Protein AF-A0A7S0ZJZ7-F1 (afdb_monomer_lite)

Foldseek 3Di:
DPPQDADPVRFGPVLVVVLCVVPPCLVVVLVVLVVQLVVLVVLLVVLVVVVVCCVPVVDPPDDDPVVSVVSNVVSVVSNVVSVVVNVVSVVVSVVSSVVSVVVVVQQQDWAAELVRDTDGNVVCVPPAAEDEDEEAPVRLVVVVVVVVVCVVVRVVRRYWYWYDHPPDPDGTYGD

Secondary structure (DSSP, 8-state):
-----B-TTS-BHHHHHHHHHHSTTHHHHHHHHHHHHHHHHHHHHHHHHHHHHHHHS---SSS-HHHHHHHHHHHHHHHHHHHHHHHHHHHHHHHHHHHHHHHHHHHH-EEE-TTS-EEEGGGTTTT-EEEEEEE-HHHHHHHHHHHHHTHHHHHHTTEEEEEEETT-----B--

InterPro domains:
  IPR021883 Protein LOW PSII ACCUMULATION 1-like [PF11998] (13-90)

Organism: NCBI:txid708627

Radius of gyration: 28.91 Å; chains: 1; bounding box: 66×30×78 Å

Structure (mmCIF, N/CA/C/O backbone):
data_AF-A0A7S0ZJZ7-F1
#
_entry.id   AF-A0A7S0ZJZ7-F1
#
loop_
_atom_site.group_PDB
_atom_site.id
_atom_site.type_symbol
_atom_site.label_atom_id
_atom_site.label_alt_id
_atom_site.label_comp_id
_atom_site.label_asym_id
_atom_site.label_entity_id
_atom_site.label_seq_id
_atom_site.pdbx_PDB_ins_code
_atom_site.Cartn_x
_atom_site.Cartn_y
_atom_site.Cartn_z
_atom_site.occupancy
_atom_site.B_iso_or_equiv
_atom_site.auth_seq_id
_atom_site.auth_comp_id
_atom_site.auth_asym_id
_atom_site.auth_atom_id
_atom_site.pdbx_PDB_model_num
ATOM 1 N N . SER A 1 1 ? -0.225 13.129 25.704 1.00 45.00 1 SER A N 1
ATOM 2 C CA . SER A 1 1 ? -0.514 12.599 24.357 1.00 45.00 1 SER A CA 1
ATOM 3 C C . SER A 1 1 ? 0.558 13.123 23.415 1.00 45.00 1 SER A C 1
ATOM 5 O O . SER A 1 1 ? 0.447 14.258 22.976 1.00 45.00 1 SER A O 1
ATOM 7 N N . LYS A 1 2 ? 1.667 12.391 23.212 1.00 39.50 2 LYS A N 1
ATOM 8 C CA . LYS A 1 2 ? 2.677 12.791 22.215 1.00 39.50 2 LYS A CA 1
ATOM 9 C C . LYS A 1 2 ? 1.983 12.752 20.859 1.00 39.50 2 LYS A C 1
ATOM 11 O O . LYS A 1 2 ? 1.432 11.709 20.514 1.00 39.50 2 LYS A O 1
ATOM 16 N N . LEU A 1 3 ? 1.949 13.890 20.175 1.00 48.94 3 LEU A N 1
ATOM 17 C CA . LEU A 1 3 ? 1.453 14.016 18.810 1.00 48.94 3 LEU A CA 1
ATOM 18 C C . LEU A 1 3 ? 2.068 12.869 18.002 1.00 48.94 3 LEU A C 1
ATOM 20 O O . LEU A 1 3 ? 3.290 12.750 17.937 1.00 48.94 3 LEU A O 1
ATOM 24 N N . GLU A 1 4 ? 1.231 11.955 17.511 1.00 64.12 4 GLU A N 1
ATOM 25 C CA . GLU A 1 4 ? 1.689 10.923 16.587 1.00 64.12 4 GLU A CA 1
ATOM 26 C C . GLU A 1 4 ? 2.180 11.674 15.356 1.00 64.12 4 GLU A C 1
ATOM 28 O O . GLU A 1 4 ? 1.374 12.231 14.613 1.00 64.12 4 GLU A O 1
ATOM 33 N N . GLU A 1 5 ? 3.500 11.767 15.208 1.00 76.88 5 GLU A N 1
ATOM 34 C CA . GLU A 1 5 ? 4.134 12.387 14.056 1.00 76.88 5 GLU A CA 1
ATOM 35 C C . GLU A 1 5 ? 3.615 11.678 12.803 1.00 76.88 5 GLU A C 1
ATOM 37 O O . GLU A 1 5 ? 3.773 10.461 12.627 1.00 76.88 5 GLU A O 1
ATOM 42 N N . LYS A 1 6 ? 2.878 12.443 11.999 1.00 78.69 6 LYS A N 1
ATOM 43 C CA . LYS A 1 6 ? 2.331 12.000 10.726 1.00 78.69 6 LYS A CA 1
ATOM 44 C C . LYS A 1 6 ? 3.297 12.416 9.634 1.00 78.69 6 LYS A C 1
ATOM 46 O O . LYS A 1 6 ? 3.851 13.510 9.672 1.00 78.69 6 LYS A O 1
ATOM 51 N N . ASP A 1 7 ? 3.485 11.532 8.671 1.00 81.00 7 ASP A N 1
ATOM 52 C CA . ASP A 1 7 ? 4.290 11.823 7.495 1.00 81.00 7 ASP A CA 1
ATOM 53 C C . ASP A 1 7 ? 3.596 12.832 6.554 1.00 81.00 7 ASP A C 1
ATOM 55 O O . ASP A 1 7 ? 2.453 13.247 6.765 1.00 81.00 7 ASP A O 1
ATOM 59 N N . SER A 1 8 ? 4.271 13.182 5.456 1.00 77.00 8 SER A N 1
ATOM 60 C CA . SER A 1 8 ? 3.735 14.049 4.396 1.00 77.00 8 SER A CA 1
ATOM 61 C C . SER A 1 8 ? 2.484 13.503 3.695 1.00 77.00 8 SER A C 1
ATOM 63 O O . SER A 1 8 ? 1.818 14.236 2.970 1.00 77.00 8 SER A O 1
ATOM 65 N N . GLN A 1 9 ? 2.153 12.226 3.898 1.00 78.19 9 GLN A N 1
ATOM 66 C CA . GLN A 1 9 ? 0.968 11.562 3.359 1.00 78.19 9 GLN A CA 1
ATOM 67 C C . GLN A 1 9 ? -0.131 11.369 4.424 1.00 78.19 9 GLN A C 1
ATOM 69 O O . GLN A 1 9 ? -1.171 10.783 4.133 1.00 78.19 9 GLN A O 1
ATOM 74 N N . GLY A 1 10 ? 0.063 11.878 5.647 1.00 82.00 10 GLY A N 1
ATOM 75 C CA . GLY A 1 10 ? -0.895 11.805 6.748 1.00 82.00 10 GLY A CA 1
ATOM 76 C C . GLY A 1 10 ? -0.924 10.476 7.516 1.00 82.00 10 GLY A C 1
ATOM 77 O O . GLY A 1 10 ? -1.783 10.311 8.390 1.00 82.00 10 GLY A O 1
ATOM 78 N N . TYR A 1 11 ? -0.014 9.536 7.244 1.00 85.12 11 TYR A N 1
ATOM 79 C CA . TYR A 1 11 ? 0.068 8.251 7.944 1.00 85.12 11 TYR A CA 1
ATOM 80 C C . TYR A 1 11 ? 1.003 8.328 9.157 1.00 85.12 11 TYR A C 1
ATOM 82 O O . TYR A 1 11 ? 2.026 9.010 9.140 1.00 85.12 11 TYR A O 1
ATOM 90 N N . SER A 1 12 ? 0.666 7.601 10.228 1.00 85.69 12 SER A N 1
ATOM 91 C CA . SER A 1 12 ? 1.520 7.527 11.417 1.00 85.69 12 SER A CA 1
ATOM 92 C C . SER A 1 12 ? 2.705 6.581 11.206 1.00 85.69 12 SER A C 1
ATOM 94 O O . SER A 1 12 ? 2.607 5.583 10.483 1.00 85.69 12 SER A O 1
ATOM 96 N N . LEU A 1 13 ? 3.813 6.832 11.910 1.00 86.19 13 LEU A N 1
ATOM 97 C CA . LEU A 1 13 ? 5.000 5.966 11.867 1.00 86.19 13 LEU A CA 1
ATOM 98 C C . LEU A 1 13 ? 4.667 4.495 12.177 1.00 86.19 13 LEU A C 1
ATOM 100 O O . LEU A 1 13 ? 5.160 3.581 11.518 1.00 86.19 13 LEU A O 1
ATOM 104 N N . ARG A 1 14 ? 3.767 4.250 13.137 1.00 85.00 14 ARG A N 1
ATOM 105 C CA . ARG A 1 14 ? 3.304 2.895 13.478 1.00 85.00 14 ARG A CA 1
ATOM 106 C C . ARG A 1 14 ? 2.583 2.203 12.324 1.00 85.00 14 ARG A C 1
ATOM 108 O O . ARG A 1 14 ? 2.719 0.990 12.176 1.00 85.00 14 ARG A O 1
ATOM 115 N N . ALA A 1 15 ? 1.808 2.946 11.536 1.00 85.25 15 ALA A N 1
ATOM 116 C CA . ALA A 1 15 ? 1.136 2.395 10.365 1.00 85.25 15 ALA A CA 1
ATOM 117 C C . ALA A 1 15 ? 2.157 1.979 9.297 1.00 85.25 15 ALA A C 1
ATOM 119 O O . ALA A 1 15 ? 2.023 0.893 8.740 1.00 85.25 15 ALA A O 1
ATOM 120 N N . ARG A 1 16 ? 3.219 2.772 9.089 1.00 86.38 16 ARG A N 1
ATOM 121 C CA . ARG A 1 16 ? 4.319 2.411 8.179 1.00 86.38 16 ARG A CA 1
ATOM 122 C C . ARG A 1 16 ? 5.080 1.168 8.624 1.00 86.38 16 ARG A C 1
ATOM 124 O O . ARG A 1 16 ? 5.250 0.259 7.828 1.00 86.38 16 ARG A O 1
ATOM 131 N N . LEU A 1 17 ? 5.480 1.090 9.893 1.00 88.00 17 LEU A N 1
ATOM 132 C CA . LEU A 1 17 ? 6.221 -0.072 10.405 1.00 88.00 17 LEU A CA 1
ATOM 133 C C . LEU A 1 17 ? 5.413 -1.374 10.281 1.00 88.00 17 LEU A C 1
ATOM 135 O O . LEU A 1 17 ? 5.949 -2.426 9.935 1.00 88.00 17 LEU A O 1
ATOM 139 N N . ARG A 1 18 ? 4.098 -1.306 10.519 1.00 86.25 18 ARG A N 1
ATOM 140 C CA . ARG A 1 18 ? 3.213 -2.455 10.291 1.00 86.25 18 ARG A CA 1
ATOM 141 C C . ARG A 1 18 ? 3.061 -2.785 8.810 1.00 86.25 18 ARG A C 1
ATOM 143 O O . ARG A 1 18 ? 3.041 -3.960 8.469 1.00 86.25 18 ARG A O 1
ATOM 150 N N . GLU A 1 19 ? 2.980 -1.784 7.937 1.00 88.88 19 GLU A N 1
ATOM 151 C CA . GLU A 1 19 ? 2.933 -2.017 6.490 1.00 88.88 19 GLU A CA 1
ATOM 152 C C . GLU A 1 19 ? 4.215 -2.675 5.965 1.00 88.88 19 GLU A C 1
ATOM 154 O O . GLU A 1 19 ? 4.126 -3.586 5.148 1.00 88.88 19 GLU A O 1
ATOM 159 N N . GLU A 1 20 ? 5.384 -2.303 6.492 1.00 85.38 20 GLU A N 1
ATOM 160 C CA . GLU A 1 20 ? 6.662 -2.958 6.175 1.00 85.38 20 GLU A CA 1
ATOM 161 C C . GLU A 1 20 ? 6.697 -4.422 6.627 1.00 85.38 20 GLU A C 1
ATOM 163 O O . GLU A 1 20 ? 7.290 -5.262 5.953 1.00 85.38 20 GLU A O 1
ATOM 168 N N . THR A 1 21 ? 6.019 -4.742 7.732 1.00 88.94 21 THR A N 1
ATOM 169 C CA . THR A 1 21 ? 5.871 -6.128 8.197 1.00 88.94 21 THR A CA 1
ATOM 170 C C . THR A 1 21 ? 4.948 -6.931 7.271 1.00 88.94 21 THR A C 1
ATOM 172 O O . THR A 1 21 ? 5.213 -8.097 6.997 1.00 88.94 21 THR A O 1
ATOM 175 N N . GLU A 1 22 ? 3.873 -6.317 6.759 1.00 87.62 22 GLU A N 1
ATOM 176 C CA . GLU A 1 22 ? 2.946 -6.960 5.811 1.00 87.62 22 GLU A CA 1
ATOM 177 C C . GLU A 1 22 ? 3.536 -7.110 4.397 1.00 87.62 22 GLU A C 1
ATOM 179 O O . GLU A 1 22 ? 3.133 -8.003 3.652 1.00 87.62 22 GLU A O 1
ATOM 184 N N . ALA A 1 23 ? 4.466 -6.236 4.007 1.00 88.12 23 ALA A N 1
ATOM 185 C CA . ALA A 1 23 ? 5.115 -6.237 2.701 1.00 88.12 23 ALA A CA 1
ATOM 186 C C . ALA A 1 23 ? 6.644 -6.135 2.857 1.00 88.12 23 ALA A C 1
ATOM 188 O O . ALA A 1 23 ? 7.222 -5.066 2.610 1.00 88.12 23 ALA A O 1
ATOM 189 N N . PRO A 1 24 ? 7.319 -7.240 3.228 1.00 87.62 24 PRO A N 1
ATOM 190 C CA . PRO A 1 24 ? 8.751 -7.222 3.483 1.00 87.62 24 PRO A CA 1
ATOM 191 C C . PRO A 1 24 ? 9.523 -6.769 2.237 1.00 87.62 24 PRO A C 1
ATOM 193 O O . PRO A 1 24 ? 9.171 -7.096 1.100 1.00 87.62 24 PRO A O 1
ATOM 196 N N . PHE A 1 25 ? 10.570 -5.971 2.464 1.00 89.62 25 PHE A N 1
ATOM 197 C CA . PHE A 1 25 ? 11.481 -5.443 1.438 1.00 89.62 25 PHE A CA 1
ATOM 198 C C . PHE A 1 25 ? 10.821 -4.636 0.308 1.00 89.62 25 PHE A C 1
ATOM 200 O O . PHE A 1 25 ? 11.443 -4.410 -0.730 1.00 89.62 25 PHE A O 1
ATOM 207 N N . ARG A 1 26 ? 9.594 -4.132 0.497 1.00 91.25 26 ARG A N 1
ATOM 208 C CA . ARG A 1 26 ? 8.888 -3.325 -0.514 1.00 91.25 26 ARG A CA 1
ATOM 209 C C . ARG A 1 26 ? 9.733 -2.173 -1.063 1.00 91.25 26 ARG A C 1
ATOM 211 O O . ARG A 1 26 ? 9.774 -1.966 -2.271 1.00 91.25 26 ARG A O 1
ATOM 218 N N . LYS A 1 27 ? 10.435 -1.449 -0.187 1.00 91.62 27 LYS A N 1
ATOM 219 C CA . LYS A 1 27 ? 11.310 -0.333 -0.584 1.00 91.62 27 LYS A CA 1
ATOM 220 C C . LYS A 1 27 ? 12.457 -0.789 -1.484 1.00 91.62 27 LYS A C 1
ATOM 222 O O . LYS A 1 27 ? 12.739 -0.129 -2.474 1.00 91.62 27 LYS A O 1
ATOM 227 N N . VAL A 1 28 ? 13.071 -1.929 -1.165 1.00 94.75 28 VAL A N 1
ATOM 228 C CA . VAL A 1 28 ? 14.154 -2.520 -1.966 1.00 94.75 28 VAL A CA 1
ATOM 229 C C . VAL A 1 28 ? 13.627 -2.927 -3.338 1.00 94.75 28 VAL A C 1
ATOM 231 O O . VAL A 1 28 ? 14.225 -2.600 -4.355 1.00 94.75 28 VAL A O 1
ATOM 234 N N . ARG A 1 29 ? 12.460 -3.574 -3.385 1.00 94.44 29 ARG A N 1
ATOM 235 C CA . ARG A 1 29 ? 11.820 -3.973 -4.641 1.00 94.44 29 ARG A CA 1
ATOM 236 C C . ARG A 1 29 ? 11.470 -2.772 -5.525 1.00 94.44 29 ARG A C 1
ATOM 238 O O . ARG A 1 29 ? 11.774 -2.782 -6.711 1.00 94.44 29 ARG A O 1
ATOM 245 N N . LEU A 1 30 ? 10.890 -1.720 -4.945 1.00 94.88 30 LEU A N 1
ATOM 246 C CA . LEU A 1 30 ? 10.625 -0.471 -5.662 1.00 94.88 30 LEU A CA 1
ATOM 247 C C . LEU A 1 30 ? 11.917 0.180 -6.158 1.00 94.88 30 LEU A C 1
ATOM 249 O O . LEU A 1 30 ? 11.951 0.625 -7.299 1.00 94.88 30 LEU A O 1
ATOM 253 N N . PHE A 1 31 ? 12.973 0.203 -5.341 1.00 96.50 31 PHE A N 1
ATOM 254 C CA . PHE A 1 31 ? 14.283 0.699 -5.759 1.00 96.50 31 PHE A CA 1
ATOM 255 C C . PHE A 1 31 ? 14.782 -0.040 -7.004 1.00 96.50 31 PHE A C 1
ATOM 257 O O . PHE A 1 31 ? 15.120 0.616 -7.982 1.00 96.50 31 PHE A O 1
ATOM 264 N N . VAL A 1 32 ? 14.717 -1.377 -7.024 1.00 96.50 32 VAL A N 1
ATOM 265 C CA . VAL A 1 32 ? 15.073 -2.170 -8.213 1.00 96.50 32 VAL A CA 1
ATOM 266 C C . VAL A 1 32 ? 14.242 -1.744 -9.424 1.00 96.50 32 VAL A C 1
ATOM 268 O O . VAL A 1 32 ? 14.811 -1.481 -10.476 1.00 96.50 32 VAL A O 1
ATOM 271 N N . TYR A 1 33 ? 12.923 -1.588 -9.288 1.00 96.06 33 TYR A N 1
ATOM 272 C CA . TYR A 1 33 ? 12.076 -1.175 -10.413 1.00 96.06 33 TYR A CA 1
ATOM 273 C C . TYR A 1 33 ? 12.411 0.226 -10.931 1.00 96.06 33 TYR A C 1
ATOM 275 O O . TYR A 1 33 ? 12.500 0.424 -12.141 1.00 96.06 33 TYR A O 1
ATOM 283 N N . TYR A 1 34 ? 12.620 1.193 -10.034 1.00 96.88 34 TYR A N 1
ATOM 284 C CA . TYR A 1 34 ? 12.994 2.556 -10.412 1.00 96.88 34 TYR A CA 1
ATOM 285 C C . TYR A 1 34 ? 14.37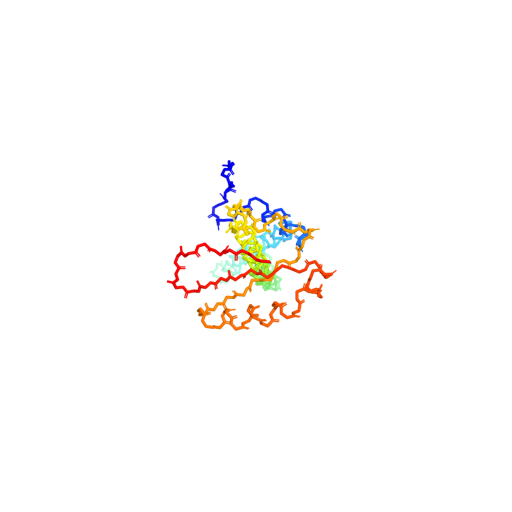6 2.603 -11.066 1.00 96.88 34 TYR A C 1
ATOM 287 O O . TYR A 1 34 ? 14.533 3.251 -12.099 1.00 96.88 34 TYR A O 1
ATOM 295 N N . SER A 1 35 ? 15.361 1.895 -10.511 1.00 97.00 35 SER A N 1
ATOM 296 C CA . SER A 1 35 ? 16.711 1.816 -11.070 1.00 97.00 35 SER A CA 1
ATOM 297 C C . SER A 1 35 ? 16.723 1.122 -12.431 1.00 97.00 35 SER A C 1
ATOM 299 O O . SER A 1 35 ? 17.346 1.631 -13.360 1.00 97.00 35 SER A O 1
ATOM 301 N N . SER A 1 36 ? 15.992 0.013 -12.590 1.00 95.44 36 SER A N 1
ATOM 302 C CA . SER A 1 36 ? 15.845 -0.670 -13.879 1.00 95.44 36 SER A CA 1
ATOM 303 C C . SER A 1 36 ? 15.165 0.221 -14.917 1.00 95.44 36 SER A C 1
ATOM 305 O O . SER A 1 36 ? 15.657 0.318 -16.037 1.00 95.44 36 SER A O 1
ATOM 307 N N . ALA A 1 37 ? 14.086 0.920 -14.547 1.00 95.94 37 ALA A N 1
ATOM 308 C CA . ALA A 1 37 ? 13.413 1.861 -15.441 1.00 95.94 37 ALA A CA 1
ATOM 309 C C . ALA A 1 37 ? 14.338 3.011 -15.863 1.00 95.94 37 ALA A C 1
ATOM 311 O O . ALA A 1 37 ? 14.393 3.345 -17.042 1.00 95.94 37 ALA A O 1
ATOM 312 N N . ALA A 1 38 ? 15.083 3.599 -14.921 1.00 96.56 38 ALA A N 1
ATOM 313 C CA . ALA A 1 38 ? 16.018 4.684 -15.206 1.00 96.56 38 ALA A CA 1
ATOM 314 C C . ALA A 1 38 ? 17.159 4.227 -16.128 1.00 96.56 38 ALA A C 1
ATOM 316 O O . ALA A 1 38 ? 17.482 4.916 -17.094 1.00 96.56 38 ALA A O 1
ATOM 317 N N . SER A 1 39 ? 17.730 3.048 -15.865 1.00 96.12 39 SER A N 1
ATOM 318 C CA . SER A 1 39 ? 18.788 2.469 -16.695 1.00 96.12 39 SER A CA 1
ATOM 319 C C . SER A 1 39 ? 18.302 2.183 -18.116 1.00 96.12 39 SER A C 1
ATOM 321 O O . SER A 1 39 ? 18.959 2.578 -19.074 1.00 96.12 39 SER A O 1
ATOM 323 N N . ALA A 1 40 ? 17.143 1.535 -18.259 1.00 93.88 40 ALA A N 1
ATOM 324 C CA . ALA A 1 40 ? 16.571 1.217 -19.564 1.00 93.88 40 ALA A CA 1
ATOM 325 C C . ALA A 1 40 ? 16.152 2.483 -20.327 1.00 93.88 40 ALA A C 1
ATOM 327 O O . ALA A 1 40 ? 16.374 2.584 -21.527 1.00 93.88 40 ALA A O 1
ATOM 328 N N . ALA A 1 41 ? 15.618 3.501 -19.645 1.00 94.44 41 ALA A N 1
ATOM 329 C CA . ALA A 1 41 ? 15.291 4.777 -20.280 1.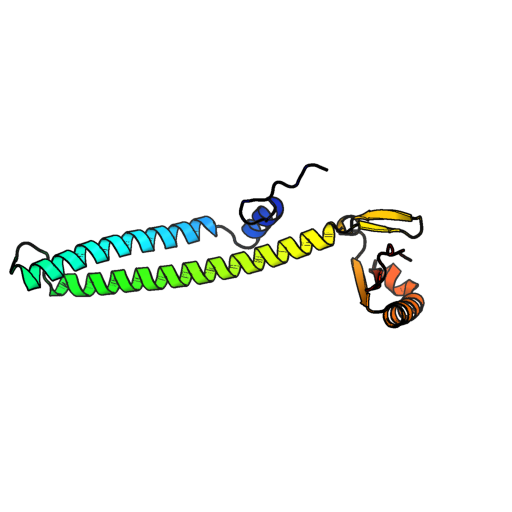00 94.44 41 ALA A CA 1
ATOM 330 C C . ALA A 1 41 ? 16.538 5.484 -20.841 1.00 94.44 41 ALA A C 1
ATOM 332 O O . ALA A 1 41 ? 16.494 6.027 -21.945 1.00 94.44 41 ALA A O 1
ATOM 333 N N . LEU A 1 42 ? 17.657 5.455 -20.108 1.00 95.00 42 LEU A N 1
ATOM 334 C CA . LEU A 1 42 ? 18.934 5.986 -20.589 1.00 95.00 42 LEU A CA 1
ATOM 335 C C . LEU A 1 42 ? 19.479 5.175 -21.774 1.00 95.00 42 LEU A C 1
ATOM 337 O O . LEU A 1 42 ? 19.924 5.772 -22.754 1.00 95.00 42 LEU A O 1
ATOM 341 N N . GLY A 1 43 ? 19.397 3.841 -21.717 1.00 90.88 43 GLY A N 1
ATOM 342 C CA . GLY A 1 43 ? 19.753 2.950 -22.829 1.00 90.88 43 GLY A CA 1
ATOM 343 C C . GLY A 1 43 ? 18.951 3.260 -24.095 1.00 90.88 43 GLY A C 1
ATOM 344 O O . GLY A 1 43 ? 19.536 3.551 -25.144 1.00 90.88 43 GLY A O 1
ATOM 345 N N . ALA A 1 44 ? 17.625 3.350 -23.956 1.00 90.75 44 ALA A N 1
ATOM 346 C CA . ALA A 1 44 ? 16.712 3.695 -25.038 1.00 90.75 44 ALA A CA 1
ATOM 347 C C . ALA A 1 44 ? 17.032 5.069 -25.633 1.00 90.75 44 ALA A C 1
ATOM 349 O O . ALA A 1 44 ? 17.050 5.207 -26.852 1.00 90.75 44 ALA A O 1
ATOM 350 N N . LEU A 1 45 ? 17.327 6.080 -24.807 1.00 92.44 45 LEU A N 1
ATOM 351 C CA . LEU A 1 45 ? 17.670 7.425 -25.280 1.00 92.44 45 LEU A CA 1
ATOM 352 C C . LEU A 1 45 ? 18.957 7.427 -26.119 1.00 92.44 45 LEU A C 1
ATOM 354 O O . LEU A 1 45 ? 19.012 8.029 -27.195 1.00 92.44 45 LEU A O 1
ATOM 358 N N . VAL A 1 46 ? 19.996 6.733 -25.652 1.00 90.44 46 VAL A N 1
ATOM 359 C CA . VAL A 1 46 ? 21.275 6.641 -26.371 1.00 90.44 46 VAL A CA 1
ATOM 360 C C . VAL A 1 46 ? 21.106 5.866 -27.679 1.00 90.44 46 VAL A C 1
ATOM 362 O O . VAL A 1 46 ? 21.590 6.292 -28.726 1.00 90.44 46 VAL A O 1
ATOM 365 N N . ALA A 1 47 ? 20.392 4.746 -27.657 1.00 87.62 47 ALA A N 1
ATOM 366 C CA . ALA A 1 47 ? 20.157 3.951 -28.855 1.00 87.62 47 ALA A CA 1
ATOM 367 C C . ALA A 1 47 ? 19.235 4.673 -29.857 1.00 87.62 47 ALA A C 1
ATOM 369 O O . ALA A 1 47 ? 19.479 4.632 -31.062 1.00 87.62 47 ALA A O 1
ATOM 370 N N . PHE A 1 48 ? 18.245 5.426 -29.375 1.00 87.12 48 PHE A N 1
ATOM 371 C CA . PHE A 1 48 ? 17.375 6.252 -30.208 1.00 87.12 48 PHE A CA 1
ATOM 372 C C . PHE A 1 48 ? 18.146 7.371 -30.920 1.00 87.12 48 PHE A C 1
ATOM 374 O O . PHE A 1 48 ? 17.998 7.544 -32.129 1.00 87.12 48 PHE A O 1
ATOM 381 N N . THR A 1 49 ? 19.032 8.088 -30.218 1.00 88.25 49 THR A N 1
ATOM 382 C CA . THR A 1 49 ? 19.869 9.127 -30.856 1.00 88.25 49 THR A CA 1
ATOM 383 C C . THR A 1 49 ? 20.820 8.546 -31.907 1.00 88.25 49 THR A C 1
ATOM 385 O O . THR A 1 49 ? 21.035 9.173 -32.943 1.00 88.25 49 THR A O 1
ATOM 388 N N . ARG A 1 50 ? 21.325 7.319 -31.707 1.00 85.31 50 ARG A N 1
ATOM 389 C CA . ARG A 1 50 ? 22.117 6.592 -32.717 1.00 85.31 50 ARG A CA 1
ATOM 390 C C . ARG A 1 50 ? 21.309 6.225 -33.956 1.00 85.31 50 ARG A C 1
ATOM 392 O O . ARG A 1 50 ? 21.803 6.423 -35.061 1.00 85.31 50 ARG A O 1
ATOM 399 N N . ILE A 1 51 ? 20.075 5.747 -33.790 1.00 85.44 51 ILE A N 1
ATOM 400 C CA . ILE A 1 51 ? 19.174 5.458 -34.918 1.00 85.44 51 ILE A CA 1
ATOM 401 C C . ILE A 1 51 ? 18.921 6.734 -35.728 1.00 85.44 51 ILE A C 1
ATOM 403 O O . ILE A 1 51 ? 19.039 6.715 -36.952 1.00 85.44 51 ILE A O 1
ATOM 407 N N . LEU A 1 52 ? 18.648 7.858 -35.056 1.00 86.31 52 LEU A N 1
ATOM 408 C CA . LEU A 1 52 ? 18.472 9.147 -35.729 1.00 86.31 52 LEU A CA 1
ATOM 409 C C . LEU A 1 52 ? 19.742 9.578 -36.476 1.00 86.31 52 LEU A C 1
ATOM 411 O O . LEU A 1 52 ? 19.662 9.980 -37.633 1.00 86.31 52 LEU A O 1
ATOM 415 N N . GLY A 1 53 ? 20.918 9.452 -35.860 1.00 85.62 53 GLY A N 1
ATOM 416 C CA . GLY A 1 53 ? 22.191 9.769 -36.513 1.00 85.62 53 GLY A CA 1
ATOM 417 C C . GLY A 1 53 ? 22.478 8.894 -37.739 1.00 85.62 53 GLY A C 1
ATOM 418 O O . GLY A 1 53 ? 22.940 9.400 -38.760 1.00 85.62 53 GLY A O 1
ATOM 419 N N . ALA A 1 54 ? 22.156 7.603 -37.675 1.00 83.25 54 ALA A N 1
ATOM 420 C CA . ALA A 1 54 ? 22.330 6.686 -38.796 1.00 83.25 54 ALA A CA 1
ATOM 421 C C . ALA A 1 54 ? 21.384 7.011 -39.967 1.00 83.25 54 ALA A C 1
ATOM 423 O O . ALA A 1 54 ? 21.817 6.989 -41.115 1.00 83.25 54 ALA A O 1
ATOM 424 N N . ILE A 1 55 ? 20.120 7.351 -39.684 1.00 83.00 55 ILE A N 1
ATOM 425 C CA . ILE A 1 55 ? 19.110 7.650 -40.715 1.00 83.00 55 ILE A CA 1
ATOM 426 C C . ILE A 1 55 ? 19.322 9.038 -41.334 1.00 83.00 55 ILE A C 1
ATOM 428 O O . ILE A 1 55 ? 19.251 9.183 -42.550 1.00 83.00 55 ILE A O 1
ATOM 432 N N . PHE A 1 56 ? 19.564 10.066 -40.514 1.00 83.31 56 PHE A N 1
ATOM 433 C CA . PHE A 1 56 ? 19.577 11.459 -40.976 1.00 83.31 56 PHE A CA 1
ATOM 434 C C . PHE A 1 56 ? 20.969 11.987 -41.328 1.00 83.31 56 PHE A C 1
ATOM 436 O O . PHE A 1 56 ? 21.084 12.847 -42.196 1.00 83.31 56 PHE A O 1
ATOM 443 N N . ALA A 1 57 ? 22.024 11.504 -40.664 1.00 77.50 57 ALA A N 1
ATOM 444 C CA . ALA A 1 57 ? 23.385 12.014 -40.848 1.00 77.50 57 ALA A CA 1
ATOM 445 C C . ALA A 1 57 ? 24.297 11.052 -41.626 1.00 77.50 57 ALA A C 1
ATOM 447 O O . ALA A 1 57 ? 25.482 11.344 -41.778 1.00 77.50 57 ALA A O 1
ATOM 448 N N . ASN A 1 58 ? 23.762 9.918 -42.107 1.00 68.88 58 ASN A N 1
ATOM 449 C CA . ASN A 1 58 ? 24.481 8.895 -42.877 1.00 68.88 58 ASN A CA 1
ATOM 450 C C . ASN A 1 58 ? 25.814 8.475 -42.219 1.00 68.88 58 ASN A C 1
ATOM 452 O O . ASN A 1 58 ? 26.804 8.198 -42.894 1.00 68.88 58 ASN A O 1
ATOM 456 N N . ASN A 1 59 ? 25.854 8.497 -40.883 1.00 67.31 59 ASN A N 1
ATOM 457 C CA . ASN A 1 59 ? 27.072 8.339 -40.100 1.00 67.31 59 ASN A CA 1
ATOM 458 C C . ASN A 1 59 ? 27.257 6.858 -39.705 1.00 67.31 59 ASN A C 1
ATOM 460 O O . ASN A 1 59 ? 26.483 6.360 -38.883 1.00 67.31 59 ASN A O 1
ATOM 464 N N . PRO A 1 60 ? 28.268 6.147 -40.244 1.00 63.03 60 PRO A N 1
ATOM 465 C CA . PRO A 1 60 ? 28.449 4.711 -40.029 1.00 63.03 60 PRO A CA 1
ATOM 466 C C . PRO A 1 60 ? 29.256 4.378 -38.763 1.00 63.03 60 PRO A C 1
ATOM 468 O O . PRO A 1 60 ? 29.518 3.212 -38.496 1.00 63.03 60 PRO A O 1
ATOM 471 N N . THR A 1 61 ? 29.661 5.372 -37.966 1.00 59.69 61 THR A N 1
ATOM 472 C CA . THR A 1 61 ? 30.602 5.192 -36.838 1.00 59.69 61 THR A CA 1
ATOM 473 C C . THR A 1 61 ? 29.963 4.548 -35.587 1.00 59.69 61 THR A C 1
ATOM 475 O O . THR A 1 61 ? 30.558 4.546 -34.512 1.00 59.69 61 THR A O 1
ATOM 478 N N . GLY A 1 62 ? 28.734 4.029 -35.694 1.00 66.12 62 GLY A N 1
ATOM 479 C CA . GLY A 1 62 ? 27.958 3.436 -34.598 1.00 66.12 62 GLY A CA 1
ATOM 480 C C . GLY A 1 62 ? 27.716 1.930 -34.753 1.00 66.12 62 GLY A C 1
ATOM 481 O O . GLY A 1 62 ? 27.996 1.340 -35.790 1.00 66.12 62 GLY A O 1
ATOM 482 N N . GLN A 1 63 ? 27.168 1.308 -33.705 1.00 69.75 63 GLN A N 1
ATOM 483 C CA . GLN A 1 63 ? 26.762 -0.102 -33.717 1.00 69.75 63 GLN A CA 1
ATOM 484 C C . GLN A 1 63 ? 25.716 -0.372 -34.822 1.00 69.75 63 GLN A C 1
ATOM 486 O O . GLN A 1 63 ? 24.883 0.506 -35.072 1.00 69.75 63 GLN A O 1
ATOM 491 N N . PRO A 1 64 ? 25.716 -1.552 -35.480 1.00 80.94 64 PRO A N 1
ATOM 492 C CA . PRO A 1 64 ? 24.807 -1.835 -36.587 1.00 80.94 64 PRO A CA 1
ATOM 493 C C . PRO A 1 64 ? 23.336 -1.598 -36.223 1.00 80.94 64 PRO A C 1
ATOM 495 O O . PRO A 1 64 ? 22.888 -1.918 -35.117 1.00 80.94 64 PRO A O 1
ATOM 498 N N . LEU A 1 65 ? 22.549 -1.070 -37.167 1.00 81.06 65 LEU A N 1
ATOM 499 C CA . LEU A 1 65 ? 21.106 -0.863 -36.970 1.00 81.06 65 LEU A CA 1
ATOM 500 C C . LEU A 1 65 ? 20.369 -2.174 -36.656 1.00 81.06 65 LEU A C 1
ATOM 502 O O . LEU A 1 65 ? 19.423 -2.166 -35.870 1.00 81.06 65 LEU A O 1
ATOM 506 N N . SER A 1 66 ? 20.847 -3.295 -37.205 1.00 84.25 66 SER A N 1
ATOM 507 C CA . SER A 1 66 ? 20.341 -4.644 -36.926 1.00 84.25 66 SER A CA 1
ATOM 508 C C . SER A 1 66 ? 20.457 -5.050 -35.456 1.00 84.25 66 SER A C 1
ATOM 510 O O . SER A 1 66 ? 19.672 -5.871 -34.997 1.00 84.25 66 SER A O 1
ATOM 512 N N . GLU A 1 67 ? 21.399 -4.470 -34.712 1.00 81.88 67 GLU A N 1
ATOM 513 C CA . GLU A 1 67 ? 21.588 -4.708 -33.275 1.00 81.88 67 GLU A CA 1
ATOM 514 C C . GLU A 1 67 ? 20.965 -3.591 -32.427 1.00 81.88 67 GLU A C 1
ATOM 516 O O . GLU A 1 67 ? 20.414 -3.837 -31.355 1.00 81.88 67 GLU A O 1
ATOM 521 N N . THR A 1 68 ? 20.991 -2.352 -32.924 1.00 84.69 68 THR A N 1
ATOM 522 C CA . THR A 1 68 ? 20.488 -1.181 -32.192 1.00 84.69 68 THR A CA 1
ATOM 523 C C . THR A 1 68 ? 18.962 -1.191 -32.063 1.00 84.69 68 THR A C 1
ATOM 525 O O . THR A 1 68 ? 18.439 -0.850 -31.004 1.00 84.69 68 THR A O 1
ATOM 528 N N . VAL A 1 69 ? 18.235 -1.612 -33.105 1.00 87.50 69 VAL A N 1
ATOM 529 C CA . VAL A 1 69 ? 16.761 -1.659 -33.086 1.00 87.50 69 VAL A CA 1
ATOM 530 C C . VAL A 1 69 ? 16.220 -2.665 -32.052 1.00 87.50 69 VAL A C 1
ATOM 532 O O . VAL A 1 69 ? 15.369 -2.267 -31.252 1.00 87.50 69 VAL A O 1
ATOM 535 N N . PRO A 1 70 ? 16.709 -3.923 -31.984 1.00 89.19 70 PRO A N 1
ATOM 536 C CA . PRO A 1 70 ? 16.334 -4.849 -30.914 1.00 89.19 70 PRO A CA 1
ATOM 537 C C . PRO A 1 70 ? 16.611 -4.310 -29.507 1.00 89.19 70 PRO A C 1
ATOM 539 O O . PRO A 1 70 ? 15.763 -4.457 -28.630 1.00 89.19 70 PRO A O 1
ATOM 542 N N . ASN A 1 71 ? 17.747 -3.638 -29.295 1.00 88.00 71 ASN A N 1
ATOM 543 C CA . ASN A 1 71 ? 18.090 -3.068 -27.988 1.00 88.00 71 ASN A CA 1
ATOM 544 C C . ASN A 1 71 ? 17.077 -2.001 -27.541 1.00 88.00 71 ASN A C 1
ATOM 546 O O . ASN A 1 71 ? 16.634 -2.028 -26.396 1.00 88.00 71 ASN A O 1
ATOM 550 N N . VAL A 1 72 ? 16.627 -1.127 -28.452 1.00 90.25 72 VAL A N 1
ATOM 551 C CA . VAL A 1 72 ? 15.575 -0.137 -28.143 1.00 90.25 72 VAL A CA 1
ATOM 552 C C . VAL A 1 72 ? 14.267 -0.815 -27.750 1.00 90.25 72 VAL A C 1
ATOM 554 O O . VAL A 1 72 ? 13.616 -0.391 -26.798 1.00 90.25 72 VAL A O 1
ATOM 557 N N . LEU A 1 73 ? 13.873 -1.873 -28.462 1.00 92.88 73 LEU A N 1
ATOM 558 C CA . LEU A 1 73 ? 12.657 -2.619 -28.136 1.00 92.88 73 LEU A CA 1
ATOM 559 C C . LEU A 1 73 ? 12.740 -3.265 -26.750 1.00 92.88 73 LEU A C 1
ATOM 561 O O . LEU A 1 73 ? 11.768 -3.212 -25.995 1.00 92.88 73 LEU A O 1
ATOM 565 N N . ILE A 1 74 ? 13.895 -3.838 -26.405 1.00 93.88 74 ILE A N 1
ATOM 566 C CA . ILE A 1 74 ? 14.136 -4.422 -25.083 1.00 93.88 74 ILE A CA 1
ATOM 567 C C . ILE A 1 74 ? 14.038 -3.342 -24.005 1.00 93.88 74 ILE A C 1
ATOM 569 O O . ILE A 1 74 ? 13.284 -3.518 -23.048 1.00 93.88 74 ILE A O 1
ATOM 573 N N . ASP A 1 75 ? 14.725 -2.211 -24.174 1.00 92.56 75 ASP A N 1
ATOM 574 C CA . ASP A 1 75 ? 14.703 -1.119 -23.198 1.00 92.56 75 ASP A CA 1
ATOM 575 C C . ASP A 1 75 ? 13.285 -0.564 -22.992 1.00 92.56 75 ASP A C 1
ATOM 577 O O . ASP A 1 75 ? 12.843 -0.383 -21.855 1.00 92.56 75 ASP A O 1
ATOM 581 N N . LEU A 1 76 ? 12.517 -0.371 -24.070 1.00 94.56 76 LEU A N 1
ATOM 582 C CA . LEU A 1 76 ? 11.110 0.035 -23.981 1.00 94.56 76 LEU A CA 1
ATOM 583 C C . LEU A 1 76 ? 10.251 -1.012 -23.260 1.00 94.56 76 LEU A C 1
ATOM 585 O O . LEU A 1 76 ? 9.389 -0.650 -22.453 1.00 94.56 76 LEU A O 1
ATOM 589 N N . GLY A 1 77 ? 10.501 -2.300 -23.506 1.00 96.19 77 GLY A N 1
ATOM 590 C CA . GLY A 1 77 ? 9.853 -3.400 -22.794 1.00 96.19 77 GLY A CA 1
ATOM 591 C C . GLY A 1 77 ? 10.140 -3.368 -21.291 1.00 96.19 77 GLY A C 1
ATOM 592 O O . GLY A 1 77 ? 9.215 -3.481 -20.483 1.00 96.19 77 GLY A O 1
ATOM 593 N N . VAL A 1 78 ? 11.399 -3.140 -20.906 1.00 96.50 78 VAL A N 1
ATOM 594 C CA . VAL A 1 78 ? 11.816 -3.022 -19.500 1.00 96.50 78 VAL A CA 1
ATOM 595 C C . VAL A 1 78 ? 11.177 -1.805 -18.837 1.00 96.50 78 VAL A C 1
ATOM 597 O O . VAL A 1 78 ? 10.626 -1.935 -17.743 1.00 96.50 78 VAL A O 1
ATOM 600 N N . VAL A 1 79 ? 11.183 -0.639 -19.493 1.00 96.44 79 VAL A N 1
ATOM 601 C CA . VAL A 1 79 ? 10.518 0.571 -18.981 1.00 96.44 79 VAL A CA 1
ATOM 602 C C . VAL A 1 79 ? 9.023 0.317 -18.783 1.00 96.44 79 VAL A C 1
ATOM 604 O O . VAL A 1 79 ? 8.487 0.611 -17.713 1.00 96.44 79 VAL A O 1
ATOM 607 N N . GLY A 1 80 ? 8.352 -0.275 -19.774 1.00 96.88 80 GLY A N 1
ATOM 608 C CA . GLY A 1 80 ? 6.931 -0.610 -19.691 1.00 96.88 80 GLY A CA 1
ATOM 609 C C . GLY A 1 80 ? 6.621 -1.550 -18.524 1.00 96.88 80 GLY A C 1
ATOM 610 O O . GLY A 1 80 ? 5.748 -1.257 -17.702 1.00 96.88 80 GLY A O 1
ATOM 611 N N . ALA A 1 81 ? 7.378 -2.643 -18.399 1.00 97.19 81 ALA A N 1
ATOM 612 C CA . ALA A 1 81 ? 7.229 -3.600 -17.307 1.00 97.19 81 ALA A CA 1
ATOM 613 C C . ALA A 1 81 ? 7.472 -2.949 -15.935 1.00 97.19 81 ALA A C 1
ATOM 615 O O . ALA A 1 81 ? 6.666 -3.116 -15.018 1.00 97.19 81 ALA A O 1
ATOM 616 N N . ALA A 1 82 ? 8.537 -2.156 -15.797 1.00 96.81 82 ALA A N 1
ATOM 617 C CA . ALA A 1 82 ? 8.859 -1.472 -14.552 1.00 96.81 82 ALA A CA 1
ATOM 618 C C . ALA A 1 82 ? 7.760 -0.478 -14.145 1.00 96.81 82 ALA A C 1
ATOM 620 O O . ALA A 1 82 ? 7.340 -0.474 -12.988 1.00 96.81 82 ALA A O 1
ATOM 621 N N . VAL A 1 83 ? 7.224 0.308 -15.086 1.00 96.94 83 VAL A N 1
ATOM 622 C CA . VAL A 1 83 ? 6.108 1.234 -14.820 1.00 96.94 83 VAL A CA 1
ATOM 623 C C . VAL A 1 83 ? 4.868 0.483 -14.334 1.00 96.94 83 VAL A C 1
ATOM 625 O O . VAL A 1 83 ? 4.237 0.908 -13.361 1.00 96.94 83 VAL A O 1
ATOM 628 N N . LEU A 1 84 ? 4.518 -0.642 -14.964 1.00 97.81 84 LEU A N 1
ATOM 629 C CA . LEU A 1 84 ? 3.387 -1.468 -14.533 1.00 97.81 84 LEU A CA 1
ATOM 630 C C . LEU A 1 84 ? 3.592 -2.015 -13.115 1.00 97.81 84 LEU A C 1
ATOM 632 O O . LEU A 1 84 ? 2.695 -1.898 -12.276 1.00 97.81 84 LEU A O 1
ATOM 636 N N . LEU A 1 85 ? 4.783 -2.543 -12.821 1.00 96.75 85 LEU A N 1
ATOM 637 C CA . LEU A 1 85 ? 5.130 -3.079 -11.504 1.00 96.75 85 LEU A CA 1
ATOM 638 C C . LEU A 1 85 ? 5.113 -1.999 -10.414 1.00 96.75 85 LEU A C 1
ATOM 640 O O . LEU A 1 85 ? 4.546 -2.217 -9.342 1.00 96.75 85 LEU A O 1
ATOM 644 N N . ILE A 1 86 ? 5.658 -0.813 -10.697 1.00 96.69 86 ILE A N 1
ATOM 645 C CA . ILE A 1 86 ? 5.629 0.342 -9.787 1.00 96.69 86 ILE A CA 1
ATOM 646 C C . ILE A 1 86 ? 4.183 0.742 -9.479 1.00 96.69 86 ILE A C 1
ATOM 648 O O . ILE A 1 86 ? 3.828 0.947 -8.316 1.00 96.69 86 ILE A O 1
ATOM 652 N N . ARG A 1 87 ? 3.323 0.834 -10.502 1.00 96.62 87 ARG A N 1
ATOM 653 C CA . ARG A 1 87 ? 1.907 1.191 -10.318 1.00 96.62 87 ARG A CA 1
ATOM 654 C C . ARG A 1 87 ? 1.172 0.160 -9.467 1.00 96.62 87 ARG A C 1
ATOM 656 O O . ARG A 1 87 ? 0.448 0.550 -8.549 1.00 96.62 87 ARG A O 1
ATOM 663 N N . ALA A 1 88 ? 1.373 -1.127 -9.742 1.00 95.56 88 ALA A N 1
ATOM 664 C CA . ALA A 1 88 ? 0.749 -2.210 -8.991 1.00 95.56 88 ALA A CA 1
ATOM 665 C C . ALA A 1 88 ? 1.180 -2.208 -7.513 1.00 95.56 88 ALA A C 1
ATOM 667 O O . ALA A 1 88 ? 0.333 -2.286 -6.619 1.00 95.56 88 ALA A O 1
ATOM 668 N N . ASP A 1 89 ? 2.478 -2.047 -7.240 1.00 94.81 89 ASP A N 1
ATOM 669 C CA . ASP A 1 89 ? 3.008 -2.042 -5.873 1.00 94.81 89 ASP A CA 1
ATOM 670 C C . ASP A 1 89 ? 2.535 -0.804 -5.085 1.00 94.81 89 ASP A C 1
ATOM 672 O O . ASP A 1 89 ? 2.087 -0.910 -3.939 1.00 94.81 89 ASP A O 1
ATOM 676 N N . ASN A 1 90 ? 2.522 0.372 -5.722 1.00 94.50 90 ASN A N 1
ATOM 677 C CA . ASN A 1 90 ? 2.006 1.603 -5.119 1.00 94.50 90 ASN A CA 1
ATOM 678 C C . ASN A 1 90 ? 0.514 1.511 -4.774 1.00 94.50 90 ASN A C 1
ATOM 680 O O . ASN A 1 90 ? 0.120 1.895 -3.668 1.00 94.50 90 ASN A O 1
ATOM 684 N N . ALA A 1 91 ? -0.306 0.953 -5.668 1.00 94.62 91 ALA A N 1
ATOM 685 C CA . ALA A 1 91 ? -1.729 0.735 -5.410 1.00 94.62 91 ALA A CA 1
ATOM 686 C C . ALA A 1 91 ? -1.957 -0.235 -4.237 1.00 94.62 91 ALA A C 1
ATOM 688 O O . ALA A 1 91 ? -2.761 0.041 -3.341 1.00 94.62 91 ALA A O 1
ATOM 689 N N . ALA A 1 92 ? -1.213 -1.345 -4.200 1.00 93.38 92 ALA A N 1
ATOM 690 C CA . ALA A 1 92 ? -1.301 -2.322 -3.119 1.00 93.38 92 ALA A CA 1
ATOM 691 C C . ALA A 1 92 ? -0.869 -1.726 -1.766 1.00 93.38 92 ALA A C 1
ATOM 693 O O . ALA A 1 92 ? -1.520 -1.961 -0.745 1.00 93.38 92 ALA A O 1
ATOM 694 N N . GLY A 1 93 ? 0.192 -0.916 -1.761 1.00 91.75 93 GLY A N 1
ATOM 695 C CA . GLY A 1 93 ? 0.683 -0.216 -0.576 1.00 91.75 93 GLY A CA 1
ATOM 696 C C . GLY A 1 93 ? -0.310 0.781 0.001 1.00 91.75 93 GLY A C 1
ATOM 697 O O . GLY A 1 93 ? -0.576 0.760 1.201 1.00 91.75 93 GLY A O 1
ATOM 698 N N . LYS A 1 94 ? -0.916 1.604 -0.861 1.00 92.44 94 LYS A N 1
ATOM 699 C CA . LYS A 1 94 ? -1.942 2.566 -0.444 1.00 92.44 94 LYS A CA 1
ATOM 700 C C . LYS A 1 94 ? -3.130 1.862 0.215 1.00 92.44 94 LYS A C 1
ATOM 702 O O . LYS A 1 94 ? -3.529 2.233 1.313 1.00 92.44 94 LYS A O 1
ATOM 707 N N . LYS A 1 95 ? -3.625 0.772 -0.386 1.00 93.31 95 LYS A N 1
ATOM 708 C CA . LYS A 1 95 ? -4.729 -0.022 0.181 1.00 93.31 95 LYS A CA 1
ATOM 709 C C . LYS A 1 95 ? -4.402 -0.573 1.577 1.00 93.31 95 LYS A C 1
ATOM 711 O O . LYS A 1 95 ? -5.278 -0.594 2.443 1.00 93.31 95 LYS A O 1
ATOM 716 N N . ARG A 1 96 ? -3.159 -1.017 1.815 1.00 91.50 96 ARG A N 1
ATOM 717 C CA . ARG A 1 96 ? -2.707 -1.477 3.141 1.00 91.50 96 ARG A CA 1
ATOM 718 C C . ARG A 1 96 ? -2.678 -0.333 4.148 1.00 91.50 96 ARG A C 1
ATOM 720 O O . ARG A 1 96 ? -3.284 -0.460 5.210 1.00 91.50 96 ARG A O 1
ATOM 727 N N . LEU A 1 97 ? -2.043 0.784 3.797 1.00 90.94 97 LEU A N 1
ATOM 728 C CA . LEU A 1 97 ? -1.953 1.955 4.669 1.00 90.94 97 LEU A CA 1
ATOM 729 C C . LEU A 1 97 ? -3.333 2.520 5.022 1.00 90.94 97 LEU A C 1
ATOM 731 O O . LEU A 1 97 ? -3.584 2.782 6.195 1.00 90.94 97 LEU A O 1
ATOM 735 N N . ASP A 1 98 ? -4.252 2.611 4.059 1.00 92.56 98 ASP A N 1
ATOM 736 C CA . ASP A 1 98 ? -5.627 3.074 4.288 1.00 92.56 98 ASP A CA 1
ATOM 737 C C . ASP A 1 98 ? -6.404 2.132 5.220 1.00 92.56 98 ASP A C 1
ATOM 739 O O . ASP A 1 98 ? -7.157 2.567 6.093 1.00 92.56 98 ASP A O 1
ATOM 743 N N . ARG A 1 99 ? -6.210 0.815 5.085 1.00 92.69 99 ARG A N 1
ATOM 744 C CA . ARG A 1 99 ? -6.809 -0.168 6.000 1.00 92.69 99 ARG A CA 1
ATOM 745 C C . ARG A 1 99 ? -6.245 -0.025 7.416 1.00 92.69 99 ARG A C 1
ATOM 747 O O . ARG A 1 99 ? -7.006 -0.052 8.385 1.00 92.69 99 ARG A O 1
ATOM 754 N N . LEU A 1 100 ? -4.928 0.130 7.544 1.00 90.25 100 LEU A N 1
ATOM 755 C CA . LEU A 1 100 ? -4.252 0.280 8.833 1.00 90.25 100 LEU A CA 1
ATOM 756 C C . LEU A 1 100 ? -4.613 1.600 9.519 1.00 90.25 100 LEU A C 1
ATOM 758 O O . LEU A 1 100 ? -4.849 1.602 10.727 1.00 90.25 100 LEU A O 1
ATOM 762 N N . SER A 1 101 ? -4.690 2.699 8.768 1.00 88.50 101 SER A N 1
ATOM 763 C CA . SER A 1 101 ? -5.045 4.020 9.291 1.00 88.50 101 SER A CA 1
ATOM 764 C C . SER A 1 101 ? -6.487 4.051 9.788 1.00 88.50 101 SER A C 1
ATOM 766 O O . SER A 1 101 ? -6.734 4.535 10.891 1.00 88.50 101 SER A O 1
ATOM 768 N N . ARG A 1 102 ? -7.427 3.436 9.056 1.00 89.62 102 ARG A N 1
ATOM 769 C CA . ARG A 1 102 ? -8.816 3.250 9.509 1.00 89.62 102 ARG A CA 1
ATOM 770 C C . ARG A 1 102 ? -8.889 2.439 10.799 1.00 89.62 102 ARG A C 1
ATOM 772 O O . ARG A 1 102 ? -9.569 2.843 11.736 1.00 89.62 102 ARG A O 1
ATOM 779 N N . GLY A 1 103 ? -8.1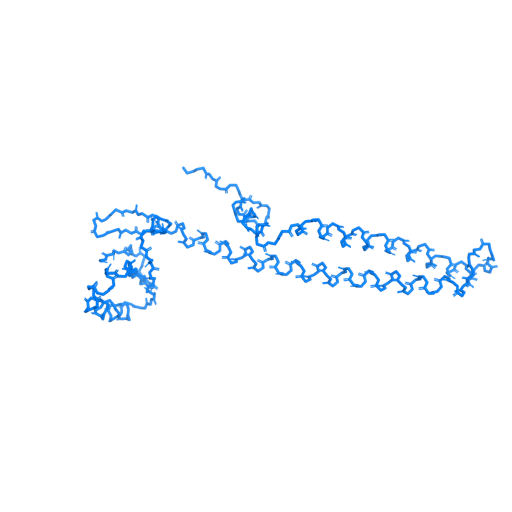66 1.321 10.876 1.00 87.69 103 GLY A N 1
ATOM 780 C CA . GLY A 1 103 ? -8.108 0.508 12.093 1.00 87.69 103 GLY A CA 1
ATOM 781 C C . GLY A 1 103 ? -7.497 1.257 13.283 1.00 87.69 103 GLY A C 1
ATOM 782 O O . GLY A 1 103 ? -7.965 1.112 14.410 1.00 87.69 103 GLY A O 1
ATOM 783 N N . ALA A 1 104 ? -6.479 2.086 13.040 1.00 87.31 104 ALA A N 1
ATOM 784 C CA . ALA A 1 104 ? -5.881 2.941 14.061 1.00 87.31 104 ALA A CA 1
ATOM 785 C C . ALA A 1 104 ? -6.845 4.044 14.528 1.00 87.31 104 ALA A C 1
ATOM 787 O O . ALA A 1 104 ? -6.949 4.276 15.729 1.00 87.31 104 ALA A O 1
ATOM 788 N N . ALA A 1 105 ? -7.585 4.669 13.606 1.00 87.44 105 ALA A N 1
ATOM 789 C CA . ALA A 1 105 ? -8.599 5.671 13.925 1.00 87.44 105 ALA A CA 1
ATOM 790 C C . ALA A 1 105 ? -9.724 5.083 14.790 1.00 87.44 105 ALA A C 1
ATOM 792 O O . ALA A 1 105 ? -10.069 5.663 15.815 1.00 87.44 10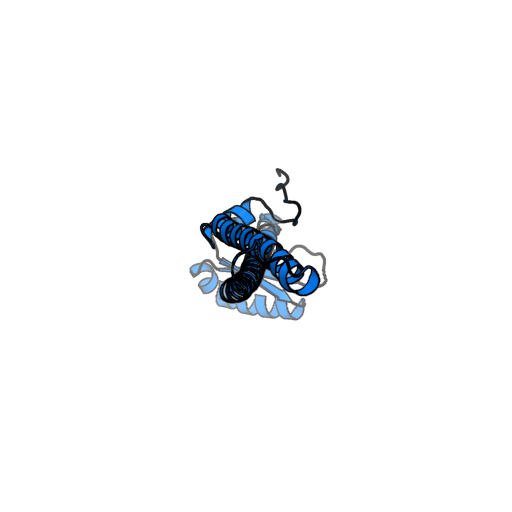5 ALA A O 1
ATOM 793 N N . LEU A 1 106 ? -10.226 3.891 14.444 1.00 87.00 106 LEU A N 1
ATOM 794 C CA . LEU A 1 106 ? -11.214 3.175 15.260 1.00 87.00 106 LEU A CA 1
ATOM 795 C C . LEU A 1 106 ? -10.670 2.837 16.652 1.00 87.00 106 LEU A C 1
ATOM 797 O O . LEU A 1 106 ? -11.351 3.034 17.651 1.00 87.00 106 LEU A O 1
ATOM 801 N N . ALA A 1 107 ? -9.424 2.371 16.739 1.00 86.38 107 ALA A N 1
ATOM 802 C CA . ALA A 1 107 ? -8.794 2.055 18.019 1.00 86.38 107 ALA A CA 1
ATOM 803 C C . ALA A 1 107 ? -8.580 3.296 18.910 1.00 86.38 107 ALA A C 1
ATOM 805 O O . ALA A 1 107 ? -8.502 3.164 20.132 1.00 86.38 107 ALA A O 1
ATOM 806 N N . ALA A 1 108 ? -8.466 4.483 18.309 1.00 87.00 108 ALA A N 1
ATOM 807 C CA . ALA A 1 108 ? -8.303 5.747 19.015 1.00 87.00 108 ALA A CA 1
ATOM 808 C C . ALA A 1 108 ? -9.623 6.335 19.535 1.00 87.00 108 ALA A C 1
ATOM 810 O O . ALA A 1 108 ? -9.558 7.244 20.364 1.00 87.00 108 ALA A O 1
ATOM 811 N N . LEU A 1 109 ? -10.778 5.830 19.080 1.00 86.50 109 LEU A N 1
ATOM 812 C CA . LEU A 1 109 ? -12.087 6.291 19.528 1.00 86.50 109 LEU A CA 1
ATOM 813 C C . LEU A 1 109 ? -12.237 6.061 21.034 1.00 86.50 109 LEU A C 1
ATOM 815 O O . LEU A 1 109 ? -11.933 4.978 21.541 1.00 86.50 109 LEU A O 1
ATOM 819 N N . THR A 1 110 ? -12.682 7.095 21.735 1.00 86.88 110 THR A N 1
ATOM 820 C CA . THR A 1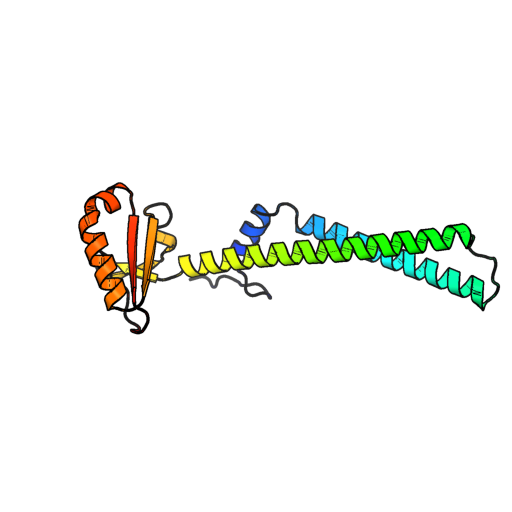 110 ? -12.995 7.036 23.160 1.00 86.88 110 THR A CA 1
ATOM 821 C C . THR A 1 110 ? -14.448 6.636 23.326 1.00 86.88 110 THR A C 1
ATOM 823 O O . THR A 1 110 ? -15.304 7.114 22.588 1.00 86.88 110 THR A O 1
ATOM 826 N N . VAL A 1 111 ? -14.709 5.765 24.286 1.00 86.12 111 VAL A N 1
ATOM 827 C CA . VAL A 1 111 ? -16.048 5.305 24.620 1.00 86.12 111 VAL A CA 1
ATOM 828 C C . VAL A 1 111 ? -16.181 5.279 26.142 1.00 86.12 111 VAL A C 1
ATOM 830 O O . VAL A 1 111 ? -15.185 5.053 26.837 1.00 86.12 111 VAL A O 1
ATOM 833 N N . GLU A 1 112 ? -17.369 5.551 26.666 1.00 83.56 112 GLU A N 1
ATOM 834 C CA . GLU A 1 112 ? -17.607 5.739 28.099 1.00 83.56 112 GLU A CA 1
ATOM 835 C C . GLU A 1 112 ? -18.322 4.548 28.717 1.00 83.56 112 GLU A C 1
ATOM 837 O O . GLU A 1 112 ? -19.418 4.205 28.297 1.00 83.56 112 GLU A O 1
ATOM 842 N N . ASP A 1 113 ? -17.684 3.937 29.720 1.00 78.56 113 ASP A N 1
ATOM 843 C CA . ASP A 1 113 ? -18.214 2.809 30.504 1.00 78.56 113 ASP A CA 1
ATOM 844 C C . ASP A 1 113 ? -19.556 3.125 31.193 1.00 78.56 113 ASP A C 1
ATOM 846 O O . ASP A 1 113 ? -19.907 4.295 31.336 1.00 78.56 113 ASP A O 1
ATOM 850 N N . GLU A 1 114 ? -20.241 2.105 31.725 1.00 73.56 114 GLU A N 1
ATOM 851 C CA . GLU A 1 114 ? -21.439 2.264 32.584 1.00 73.56 114 GLU A CA 1
ATOM 852 C C . GLU A 1 114 ? -21.205 3.289 33.715 1.00 73.56 114 GLU A C 1
ATOM 854 O O . GLU A 1 114 ? -22.095 4.023 34.134 1.00 73.56 114 GLU A O 1
ATOM 859 N N . LEU A 1 115 ? -19.960 3.355 34.199 1.00 78.88 115 LEU A N 1
ATOM 860 C CA . LEU A 1 115 ? -19.502 4.237 35.275 1.00 78.88 115 LEU A CA 1
ATOM 861 C C . LEU A 1 115 ? -19.122 5.655 34.797 1.00 78.88 115 LEU A C 1
ATOM 863 O O . LEU A 1 115 ? -18.543 6.421 35.567 1.00 78.88 115 LEU A O 1
ATOM 867 N N . GLY A 1 116 ? -19.351 5.992 33.523 1.00 79.81 116 GLY A N 1
ATOM 868 C CA . GLY A 1 116 ? -18.965 7.272 32.914 1.00 79.81 116 GLY A CA 1
ATOM 869 C C . GLY A 1 116 ? -17.457 7.429 32.680 1.00 79.81 116 GLY A C 1
ATOM 870 O O . GLY A 1 116 ? -16.960 8.530 32.450 1.00 79.81 116 GLY A O 1
ATOM 871 N N . ILE A 1 117 ? -16.685 6.339 32.765 1.00 84.62 117 ILE A N 1
ATOM 872 C CA . ILE A 1 117 ? -15.229 6.387 32.592 1.00 84.62 117 ILE A CA 1
ATOM 873 C C . ILE A 1 117 ? -14.883 6.238 31.112 1.00 84.62 117 ILE A C 1
ATOM 875 O O . ILE A 1 117 ? -14.993 5.159 30.529 1.00 84.62 117 ILE A O 1
ATOM 879 N N . ALA A 1 118 ? -14.365 7.313 30.528 1.00 85.62 118 ALA A N 1
ATOM 880 C CA . ALA A 1 118 ? -13.864 7.347 29.162 1.00 85.62 118 ALA A CA 1
ATOM 881 C C . ALA A 1 118 ? -12.610 6.464 28.972 1.00 85.62 118 ALA A C 1
ATOM 883 O O . ALA A 1 118 ? -11.544 6.715 29.545 1.00 85.62 118 ALA A O 1
ATOM 884 N N . ARG A 1 119 ? -12.696 5.443 28.109 1.00 88.38 119 ARG A N 1
ATOM 885 C CA . ARG A 1 119 ? -11.565 4.595 27.693 1.00 88.38 119 ARG A CA 1
ATOM 886 C C . ARG A 1 119 ? -11.472 4.516 26.174 1.00 88.38 119 ARG A C 1
ATOM 888 O O . ARG A 1 119 ? -12.467 4.522 25.464 1.00 88.38 119 ARG A O 1
ATOM 895 N N . LYS A 1 120 ? -10.253 4.396 25.649 1.00 87.50 120 LYS A N 1
ATOM 896 C CA . LYS A 1 120 ? -10.049 4.157 24.212 1.00 87.50 120 LYS A CA 1
ATOM 897 C C . LYS A 1 120 ? -10.459 2.740 23.839 1.00 87.50 120 LYS A C 1
ATOM 899 O O . LYS A 1 120 ? -10.145 1.807 24.576 1.00 87.50 120 LYS A O 1
ATOM 904 N N . LEU A 1 121 ? -11.007 2.553 22.643 1.00 87.00 121 LEU A N 1
ATOM 905 C CA . LEU A 1 121 ? -11.371 1.235 22.124 1.00 87.00 121 LEU A CA 1
ATOM 906 C C . LEU A 1 121 ? -10.165 0.277 22.066 1.00 87.00 121 LEU A C 1
ATOM 908 O O . LEU A 1 121 ? -10.295 -0.929 22.271 1.00 87.00 121 LEU A O 1
ATOM 912 N N . SER A 1 122 ? -8.954 0.817 21.879 1.00 86.75 122 SER A N 1
ATOM 913 C CA . SER A 1 122 ? -7.700 0.061 21.957 1.00 86.75 122 SER A CA 1
ATOM 914 C C . SER A 1 122 ? -7.474 -0.648 23.296 1.00 86.75 122 SER A C 1
ATOM 916 O O . SER A 1 122 ? -6.728 -1.619 23.320 1.00 86.75 122 SER A O 1
ATOM 918 N N . TYR A 1 123 ? -8.067 -0.168 24.395 1.00 86.25 123 TYR A N 1
ATOM 919 C CA . TYR A 1 123 ? -7.941 -0.770 25.728 1.00 86.25 123 TYR A CA 1
ATOM 920 C C . TYR A 1 123 ? -8.611 -2.146 25.809 1.00 86.25 123 TYR A C 1
ATOM 922 O O . TYR A 1 123 ? -8.116 -3.033 26.500 1.00 86.25 123 TYR A O 1
ATOM 930 N N . PHE A 1 124 ? -9.717 -2.331 25.085 1.00 85.44 124 PHE A N 1
ATOM 931 C CA . PHE A 1 124 ? -10.433 -3.605 25.047 1.00 85.44 124 PHE A CA 1
ATOM 932 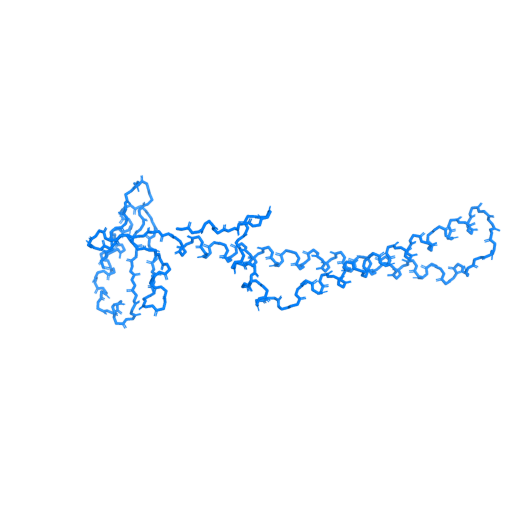C C . PHE A 1 124 ? -9.700 -4.650 24.208 1.00 85.44 124 PHE A C 1
ATOM 934 O O . PHE A 1 124 ? -9.901 -5.846 24.400 1.00 85.44 124 PHE A O 1
ATOM 941 N N . ARG A 1 125 ? -8.790 -4.225 23.321 1.00 79.25 125 ARG A N 1
ATOM 942 C CA . ARG A 1 125 ? -7.990 -5.130 22.494 1.00 79.25 125 ARG A CA 1
ATOM 943 C C . ARG A 1 125 ? -7.237 -6.124 23.389 1.00 79.25 125 ARG A C 1
ATOM 945 O O . ARG A 1 125 ? -6.515 -5.707 24.286 1.00 79.25 125 ARG A O 1
ATOM 952 N N . LEU A 1 126 ? -7.382 -7.420 23.096 1.00 78.50 126 LEU A N 1
ATOM 953 C CA . LEU A 1 126 ? -6.828 -8.565 23.849 1.00 78.50 126 LEU A CA 1
ATOM 954 C C . LEU A 1 126 ? -7.531 -8.911 25.173 1.00 78.50 126 LEU A C 1
ATOM 956 O O . LEU A 1 126 ? -7.194 -9.938 25.747 1.00 78.50 126 LEU A O 1
ATOM 960 N N . LYS A 1 127 ? -8.482 -8.098 25.650 1.00 83.75 127 LYS A N 1
ATOM 961 C CA . LYS A 1 127 ? -9.270 -8.391 26.863 1.00 83.75 127 LYS A CA 1
ATOM 962 C C . LYS A 1 127 ? -10.698 -8.806 26.549 1.00 83.75 127 LYS A C 1
ATOM 964 O O . LYS A 1 127 ? -11.237 -9.684 27.197 1.00 83.75 127 LYS A O 1
ATOM 969 N N . LYS A 1 128 ? -11.321 -8.103 25.604 1.00 86.81 128 LYS A N 1
ATOM 970 C CA . LYS A 1 128 ? -12.687 -8.340 25.141 1.00 86.81 128 LYS A CA 1
ATOM 971 C C . LYS A 1 128 ? -12.779 -7.993 23.653 1.00 86.81 128 LYS A C 1
ATOM 973 O O . LYS A 1 128 ? -11.985 -7.204 23.137 1.00 86.81 128 LYS A O 1
ATOM 978 N N . ARG A 1 129 ? -13.724 -8.582 22.931 1.00 88.62 129 ARG A N 1
ATOM 979 C CA . ARG A 1 129 ? -13.977 -8.317 21.509 1.00 88.62 129 ARG A CA 1
ATOM 980 C C . ARG A 1 129 ? -15.079 -7.260 21.396 1.00 88.62 129 ARG A C 1
ATOM 982 O O . ARG A 1 129 ? -16.240 -7.604 21.609 1.00 88.62 129 ARG A O 1
ATOM 989 N N . PRO A 1 130 ? -14.751 -5.992 21.091 1.00 88.44 130 PRO A N 1
ATOM 990 C CA . PRO A 1 130 ? -15.773 -4.971 20.922 1.00 88.44 130 PRO A CA 1
ATOM 991 C C . PRO A 1 130 ? -16.511 -5.155 19.590 1.00 88.44 130 PRO A C 1
ATOM 993 O O . PRO A 1 130 ? -15.886 -5.281 18.534 1.00 88.44 130 PRO A O 1
ATOM 996 N N . VAL A 1 131 ? -17.838 -5.125 19.643 1.00 89.31 131 VAL A N 1
ATOM 997 C CA . VAL A 1 131 ? -18.761 -5.129 18.506 1.00 89.31 131 VAL A CA 1
ATOM 998 C C . VAL A 1 131 ? -19.517 -3.809 18.535 1.00 89.31 131 VAL A C 1
ATOM 1000 O O . VAL A 1 131 ? -20.282 -3.555 19.455 1.00 89.31 131 VAL A O 1
ATOM 1003 N N . ILE A 1 132 ? -19.289 -2.954 17.541 1.00 88.06 132 ILE A N 1
ATOM 1004 C CA . ILE A 1 132 ? -19.963 -1.655 17.453 1.00 88.06 132 ILE A CA 1
ATOM 1005 C C . ILE A 1 132 ? -21.272 -1.835 16.684 1.00 88.06 132 ILE A C 1
ATOM 1007 O O . ILE A 1 132 ? -21.251 -2.279 15.535 1.00 88.06 132 ILE A O 1
ATOM 1011 N N . VAL A 1 133 ? -22.391 -1.466 17.303 1.00 89.56 133 VAL A N 1
ATOM 1012 C CA . VAL A 1 133 ? -23.721 -1.448 16.685 1.00 89.56 133 VAL A CA 1
ATOM 1013 C C . VAL A 1 133 ? -24.048 -0.008 16.337 1.00 89.56 133 VAL A C 1
ATOM 1015 O O . VAL A 1 133 ? -24.203 0.821 17.226 1.00 89.56 133 VAL A O 1
ATOM 1018 N N . CYS A 1 134 ? -24.139 0.302 15.047 1.00 88.56 134 CYS A N 1
ATOM 1019 C CA . CYS A 1 134 ? -24.412 1.654 14.576 1.00 88.56 134 CYS A CA 1
ATOM 1020 C C . CYS A 1 134 ? -25.733 1.741 13.806 1.00 88.56 134 CYS A C 1
ATOM 1022 O O . CYS A 1 134 ? -26.020 0.900 12.956 1.00 88.56 134 CYS A O 1
ATOM 1024 N N . GLY A 1 135 ? -26.533 2.772 14.081 1.00 87.94 135 GLY A N 1
ATOM 1025 C CA . GLY A 1 135 ? -27.833 2.953 13.431 1.00 87.94 135 GLY A CA 1
ATOM 1026 C C . GLY A 1 135 ? -28.653 4.101 14.011 1.00 87.94 135 GLY A C 1
ATOM 1027 O O . GLY A 1 135 ? -28.138 4.925 14.767 1.00 87.94 135 GLY A O 1
ATOM 1028 N N . ASN A 1 136 ? -29.933 4.147 13.641 1.00 88.25 136 ASN A N 1
ATOM 1029 C CA . ASN A 1 136 ? -30.917 5.031 14.269 1.00 88.25 136 ASN A CA 1
ATOM 1030 C C . ASN A 1 136 ? -31.238 4.528 15.686 1.00 88.25 136 ASN A C 1
ATOM 1032 O O . ASN A 1 136 ? -31.043 3.343 15.969 1.00 88.25 136 ASN A O 1
ATOM 1036 N N . ALA A 1 137 ? -31.765 5.402 16.548 1.00 86.88 137 ALA A N 1
ATOM 1037 C CA . ALA A 1 137 ? -32.078 5.068 17.941 1.00 86.88 137 ALA A CA 1
ATOM 1038 C C . ALA A 1 137 ? -32.950 3.805 18.056 1.00 86.88 137 ALA A C 1
ATOM 1040 O O . ALA A 1 137 ? -32.591 2.877 18.776 1.00 86.88 137 ALA A O 1
ATOM 1041 N N . ASP A 1 138 ? -34.017 3.706 17.259 1.00 86.81 138 ASP A N 1
ATOM 1042 C CA . ASP A 1 138 ? -34.935 2.558 17.278 1.00 86.81 138 ASP A CA 1
ATOM 1043 C C . ASP A 1 138 ? -34.235 1.237 16.936 1.00 86.81 138 ASP A C 1
ATOM 1045 O O . ASP A 1 138 ? -34.442 0.213 17.587 1.00 86.81 138 ASP A O 1
ATOM 1049 N N . THR A 1 139 ? -33.361 1.257 15.924 1.00 88.44 139 THR A N 1
ATOM 1050 C CA . THR A 1 139 ? -32.629 0.065 15.479 1.00 88.44 139 THR A CA 1
ATOM 1051 C C . THR A 1 139 ? -31.595 -0.364 16.510 1.00 88.44 139 THR A C 1
ATOM 1053 O O . THR A 1 139 ? -31.481 -1.551 16.806 1.00 88.44 139 THR A O 1
ATOM 1056 N N . VAL A 1 140 ? -30.847 0.592 17.070 1.00 89.62 140 VAL A N 1
ATOM 1057 C CA . VAL A 1 140 ? -29.840 0.306 18.097 1.00 89.62 140 VAL A CA 1
ATOM 1058 C C . VAL A 1 140 ? -30.519 -0.262 19.341 1.00 89.62 140 VAL A C 1
ATOM 1060 O O . VAL A 1 140 ? -30.096 -1.307 19.824 1.00 89.62 140 VAL A O 1
ATOM 1063 N N . ASN A 1 141 ? -31.621 0.338 19.794 1.00 88.44 141 ASN A N 1
ATOM 1064 C CA . ASN A 1 141 ? -32.367 -0.130 20.964 1.00 88.44 141 ASN A CA 1
ATOM 1065 C C . ASN A 1 141 ? -32.934 -1.545 20.771 1.00 88.44 141 ASN A C 1
ATOM 1067 O O . ASN A 1 141 ? -32.822 -2.376 21.670 1.00 88.44 141 ASN A O 1
ATOM 1071 N N . ALA A 1 142 ? -33.475 -1.864 19.589 1.00 89.25 142 ALA A N 1
ATOM 1072 C CA . ALA A 1 142 ? -33.964 -3.211 19.284 1.00 89.25 142 ALA A CA 1
ATOM 1073 C C . ALA A 1 142 ? -32.839 -4.266 19.301 1.00 89.25 142 ALA A C 1
ATOM 1075 O O . ALA A 1 142 ? -33.011 -5.375 19.823 1.00 89.25 142 ALA A O 1
ATOM 1076 N N . VAL A 1 143 ? -31.665 -3.918 18.762 1.00 88.81 143 VAL A N 1
ATOM 1077 C CA . VAL A 1 143 ? -30.483 -4.792 18.791 1.00 88.81 143 VAL A CA 1
ATOM 1078 C C . VAL A 1 143 ? -29.955 -4.945 20.216 1.00 88.81 143 VAL A C 1
ATOM 1080 O O . VAL A 1 143 ? -29.626 -6.061 20.608 1.00 88.81 143 VAL A O 1
ATOM 1083 N N . MET A 1 144 ? -29.929 -3.873 21.010 1.00 89.50 144 MET A N 1
ATOM 1084 C CA . MET A 1 144 ? -29.506 -3.924 22.412 1.00 89.50 144 MET A CA 1
ATOM 1085 C C . MET A 1 144 ? -30.447 -4.785 23.262 1.00 89.50 144 MET A C 1
ATOM 1087 O O . MET A 1 144 ? -29.967 -5.618 24.024 1.00 89.50 144 MET A O 1
ATOM 1091 N N . ALA A 1 145 ? -31.767 -4.693 23.071 1.00 89.75 145 ALA A N 1
ATOM 1092 C CA . ALA A 1 145 ? -32.732 -5.565 23.751 1.00 89.75 145 ALA A CA 1
ATOM 1093 C C . ALA A 1 145 ? -32.517 -7.055 23.409 1.00 89.75 145 ALA A C 1
ATOM 1095 O O . ALA A 1 145 ? -32.582 -7.933 24.276 1.00 89.75 145 ALA A O 1
ATOM 1096 N N . SER A 1 146 ? -32.193 -7.343 22.145 1.00 88.12 146 SER A N 1
ATOM 1097 C CA . SER A 1 146 ? -31.846 -8.699 21.699 1.00 88.12 146 SER A CA 1
ATOM 1098 C C . SER A 1 146 ? -30.512 -9.167 22.295 1.00 88.12 146 SER A C 1
ATOM 1100 O O . SER A 1 146 ? -30.400 -10.301 22.758 1.00 88.12 146 SER A O 1
ATOM 1102 N N . ALA A 1 147 ? -29.507 -8.287 22.338 1.00 87.94 147 ALA A N 1
ATOM 1103 C CA . ALA A 1 147 ? -28.202 -8.565 22.931 1.00 87.94 147 ALA A CA 1
ATOM 1104 C C . ALA A 1 147 ? -28.294 -8.805 24.446 1.00 87.94 147 ALA A C 1
ATOM 1106 O O . ALA A 1 147 ? -27.618 -9.693 24.963 1.00 87.94 147 ALA A O 1
ATOM 1107 N N . PHE A 1 148 ? -29.180 -8.089 25.145 1.00 87.06 148 PHE A N 1
ATOM 1108 C CA . PHE A 1 148 ? -29.432 -8.267 26.574 1.00 87.06 148 PHE A CA 1
ATOM 1109 C C . PHE A 1 148 ? -29.940 -9.679 26.895 1.00 87.06 148 PHE A C 1
ATOM 1111 O O . PHE A 1 148 ? -29.483 -10.309 27.850 1.00 87.06 148 PHE A O 1
ATOM 1118 N N . SER A 1 149 ? -30.806 -10.233 26.040 1.00 88.94 149 SER A N 1
ATOM 1119 C CA . SER A 1 149 ? -31.288 -11.619 26.172 1.00 88.94 149 SER A CA 1
ATOM 1120 C C . SER A 1 149 ? -30.153 -12.651 26.067 1.00 88.94 149 SER A C 1
ATOM 1122 O O . SER A 1 149 ? -30.229 -13.726 26.659 1.00 88.94 149 SER A O 1
ATOM 1124 N N . LEU A 1 150 ? -29.073 -12.307 25.358 1.00 90.31 150 LEU A N 1
ATOM 1125 C CA . LEU A 1 150 ? -27.887 -13.141 25.140 1.00 90.31 150 LEU A CA 1
ATOM 1126 C C . LEU A 1 150 ? -26.698 -12.749 26.038 1.00 90.31 150 LEU A C 1
ATOM 1128 O O . LEU A 1 150 ? -25.590 -13.251 25.840 1.00 90.31 150 LEU A O 1
ATOM 1132 N N . ARG A 1 151 ? -26.891 -11.881 27.045 1.00 87.62 151 ARG A N 1
ATOM 1133 C CA . ARG A 1 151 ? -25.800 -11.298 27.853 1.00 87.62 151 ARG A CA 1
ATOM 1134 C C . ARG A 1 151 ? -24.849 -12.342 28.440 1.00 87.62 151 ARG A C 1
ATOM 1136 O O . ARG A 1 151 ? -23.637 -12.132 28.428 1.00 87.62 151 ARG A O 1
ATOM 1143 N N . LYS A 1 152 ? -25.377 -13.468 28.937 1.00 90.75 152 LYS A N 1
ATOM 1144 C CA . LYS A 1 152 ? -24.556 -14.553 29.505 1.00 90.75 152 LYS A CA 1
ATOM 1145 C C . LYS A 1 152 ? -23.605 -15.144 28.466 1.00 90.75 152 LYS A C 1
ATOM 1147 O O . LYS A 1 152 ? -22.406 -15.205 28.710 1.00 90.75 152 LYS A O 1
ATOM 1152 N N . GLU A 1 153 ? -24.124 -15.480 27.289 1.00 91.69 153 GLU A N 1
ATOM 1153 C CA . GLU A 1 153 ? -23.328 -16.048 26.199 1.00 91.69 153 GLU A CA 1
ATOM 1154 C C . GLU A 1 153 ? -22.307 -15.038 25.648 1.00 91.69 153 GLU A C 1
ATOM 1156 O O . GLU A 1 153 ? -21.162 -15.392 25.363 1.00 91.69 153 GLU A O 1
ATOM 1161 N N . LEU A 1 154 ? -22.686 -13.759 25.544 1.00 89.38 154 LEU A N 1
ATOM 1162 C CA . LEU A 1 154 ? -21.767 -12.690 25.140 1.00 89.38 154 LEU A CA 1
ATOM 1163 C C . LEU A 1 154 ? -20.635 -12.501 26.158 1.00 89.38 154 LEU A C 1
ATOM 1165 O O . LEU A 1 154 ? -19.480 -12.344 25.762 1.00 89.38 154 LEU A O 1
ATOM 1169 N N . THR A 1 155 ? -20.943 -12.582 27.454 1.00 88.50 155 THR A N 1
ATOM 1170 C CA . THR A 1 155 ? -19.952 -12.457 28.532 1.00 88.50 155 THR A CA 1
ATOM 1171 C C . THR A 1 155 ? -18.981 -13.637 28.542 1.00 88.50 155 THR A C 1
ATOM 1173 O O . THR A 1 155 ? -17.774 -13.416 28.614 1.00 88.50 155 THR A O 1
ATOM 1176 N N . GLU A 1 156 ? -19.476 -14.872 28.403 1.00 92.69 156 GLU A N 1
ATOM 1177 C CA . GLU A 1 156 ? -18.643 -16.085 28.313 1.00 92.69 156 GLU A CA 1
ATOM 1178 C C . GLU A 1 156 ? -17.686 -16.053 27.116 1.00 92.69 156 GLU A C 1
ATOM 1180 O O . GLU A 1 156 ? -16.569 -16.561 27.188 1.00 92.69 156 GLU A O 1
ATOM 1185 N N . ARG A 1 157 ? -18.099 -15.417 26.014 1.00 90.56 157 ARG A N 1
ATOM 1186 C CA . ARG A 1 157 ? -17.280 -15.253 24.803 1.00 90.56 157 ARG A CA 1
ATOM 1187 C C . ARG A 1 157 ? -16.415 -13.987 24.813 1.00 90.56 157 ARG A C 1
ATOM 1189 O O . ARG A 1 157 ? -15.796 -13.670 23.794 1.00 90.56 157 ARG A O 1
ATOM 1196 N N . GLU A 1 158 ? -16.388 -13.261 25.932 1.00 90.50 158 GLU A N 1
ATOM 1197 C CA . GLU A 1 158 ? -15.683 -11.988 26.109 1.00 90.50 158 GLU A CA 1
ATOM 1198 C C . GLU A 1 158 ? -16.061 -10.936 25.051 1.00 90.50 158 GLU A C 1
ATOM 1200 O O . GLU A 1 158 ? -15.226 -10.146 24.607 1.00 90.50 158 GLU A O 1
ATOM 1205 N N . VAL A 1 159 ? -17.316 -10.920 24.605 1.00 89.50 159 VAL A N 1
ATOM 1206 C CA . VAL A 1 159 ? -17.837 -9.954 23.632 1.00 89.50 159 VAL A CA 1
ATOM 1207 C C . VAL A 1 159 ? -18.426 -8.754 24.369 1.00 89.50 159 VAL A C 1
ATOM 1209 O O . VAL A 1 159 ? -19.152 -8.912 25.345 1.00 89.50 159 VAL A O 1
ATOM 1212 N N . VAL A 1 160 ? -18.121 -7.546 23.892 1.00 87.06 160 VAL A N 1
ATOM 1213 C CA . VAL A 1 160 ? -18.713 -6.292 24.389 1.00 87.06 160 VAL A CA 1
ATOM 1214 C C . VAL A 1 160 ? -19.451 -5.628 23.249 1.00 87.06 160 VAL A C 1
ATOM 1216 O O . VAL A 1 160 ? -18.870 -5.440 22.181 1.00 87.06 160 VAL A O 1
ATOM 1219 N N . VAL A 1 161 ? -20.705 -5.255 23.474 1.00 88.69 161 VAL A N 1
ATOM 1220 C CA . VAL A 1 161 ? -21.516 -4.544 22.486 1.00 88.69 161 VAL A CA 1
ATOM 1221 C C . VAL A 1 161 ? -21.446 -3.050 22.781 1.00 88.69 161 VAL A C 1
ATOM 1223 O O . VAL A 1 161 ? -21.596 -2.627 23.919 1.00 88.69 161 VAL A O 1
ATOM 1226 N N . VAL A 1 162 ? -21.159 -2.253 21.755 1.00 87.06 162 VAL A N 1
ATOM 1227 C CA . VAL A 1 162 ? -20.969 -0.805 21.861 1.00 87.06 162 VAL A CA 1
ATOM 1228 C C . VAL A 1 162 ? -22.030 -0.117 21.011 1.00 87.06 162 VAL A C 1
ATOM 1230 O O . VAL A 1 162 ? -21.909 -0.146 19.780 1.00 87.06 162 VAL A O 1
ATOM 1233 N N . PRO A 1 163 ? -23.076 0.472 21.606 1.00 88.12 163 PRO A N 1
ATOM 1234 C CA . PRO A 1 163 ? -24.082 1.189 20.837 1.00 88.12 163 PRO A CA 1
ATOM 1235 C C . PRO A 1 163 ? -23.500 2.499 20.288 1.00 88.12 163 PRO A C 1
ATOM 1237 O O . PRO A 1 163 ? -22.763 3.200 20.966 1.00 88.12 163 PRO A O 1
ATOM 1240 N N . PHE A 1 164 ? -23.819 2.852 19.047 1.00 85.56 164 PHE A N 1
ATOM 1241 C CA . PHE A 1 164 ? -23.479 4.139 18.441 1.00 85.56 164 PHE A CA 1
ATOM 1242 C C . PHE A 1 164 ? -24.689 4.667 17.667 1.00 85.56 164 PHE A C 1
ATOM 1244 O O . PHE A 1 164 ? -24.991 4.212 16.560 1.00 85.56 164 PHE A O 1
ATOM 1251 N N . ILE A 1 165 ? -25.397 5.630 18.252 1.00 83.88 165 ILE A N 1
ATOM 1252 C CA . ILE A 1 165 ? -26.604 6.205 17.654 1.00 83.88 165 ILE A CA 1
ATOM 1253 C C . ILE A 1 165 ? -26.201 7.357 16.731 1.00 83.88 165 ILE A C 1
ATOM 1255 O O . ILE A 1 165 ? -25.566 8.328 17.138 1.00 83.88 165 ILE A O 1
ATOM 1259 N N . LYS A 1 166 ? -26.555 7.251 15.450 1.00 76.75 166 LYS A N 1
ATOM 1260 C CA . LYS A 1 166 ? -26.237 8.265 14.443 1.00 76.75 166 LYS A CA 1
ATOM 1261 C C . LYS A 1 166 ? -27.268 9.397 14.513 1.00 76.75 166 LYS A C 1
ATOM 1263 O O . LYS A 1 166 ? -28.379 9.224 14.029 1.00 76.75 166 LYS A O 1
ATOM 1268 N N . GLY A 1 167 ? -26.893 10.557 15.053 1.00 64.62 167 GLY A N 1
ATOM 1269 C CA . GLY A 1 167 ? -27.733 11.768 15.008 1.00 64.62 167 GLY A CA 1
ATOM 1270 C C . GLY A 1 167 ? -27.780 12.578 16.301 1.00 64.62 167 GLY A C 1
ATOM 1271 O O . GLY A 1 167 ? -28.030 13.776 16.242 1.00 64.62 167 GLY A O 1
ATOM 1272 N N . GLU A 1 168 ? -27.448 11.974 17.438 1.00 55.09 168 GLU A N 1
ATOM 1273 C CA . GLU A 1 168 ? -27.204 12.690 18.689 1.00 55.09 168 GLU A CA 1
ATOM 1274 C C . GLU A 1 168 ? -25.701 12.673 18.959 1.00 55.09 168 GLU A C 1
ATOM 1276 O O . GLU A 1 168 ? -25.070 11.619 18.935 1.00 55.09 168 GLU A O 1
ATOM 1281 N N . GLY A 1 169 ? -25.097 13.835 19.212 1.00 45.81 169 GLY A N 1
ATOM 1282 C CA . GLY A 1 169 ? -23.705 13.949 19.671 1.00 45.81 169 GLY A CA 1
ATOM 1283 C C . GLY A 1 169 ? -23.503 13.437 21.105 1.00 45.81 169 GLY A C 1
ATOM 1284 O O . GLY A 1 169 ? -22.724 14.022 21.851 1.00 45.81 169 GLY A O 1
ATOM 1285 N N . GLY A 1 170 ? -24.254 12.409 21.504 1.00 42.31 170 GLY A N 1
ATOM 1286 C CA . GLY A 1 170 ? -24.323 11.854 22.845 1.00 42.31 170 GLY A CA 1
ATOM 1287 C C . GLY A 1 170 ? -23.389 10.664 22.991 1.00 42.31 170 GLY A C 1
ATOM 1288 O O . GLY A 1 170 ? -23.383 9.750 22.167 1.00 42.31 170 GLY A O 1
ATOM 1289 N N . SER A 1 171 ? -22.577 10.715 24.039 1.00 45.72 171 SER A N 1
ATOM 1290 C CA . SER A 1 171 ? -21.668 9.654 24.439 1.00 45.72 171 SER A CA 1
ATOM 1291 C C . SER A 1 171 ? -22.381 8.303 24.542 1.00 45.72 171 SER A C 1
ATOM 1293 O O . SER A 1 171 ? -23.450 8.190 25.139 1.00 45.72 171 SER A O 1
ATOM 1295 N N . ALA A 1 172 ? -21.786 7.284 23.931 1.00 47.66 172 ALA A N 1
ATOM 1296 C CA . ALA A 1 172 ? -22.255 5.914 24.024 1.00 47.66 172 ALA A CA 1
ATOM 1297 C C . ALA A 1 172 ? -21.901 5.345 25.401 1.00 47.66 172 ALA A C 1
ATOM 1299 O O . ALA A 1 172 ? -20.717 5.166 25.691 1.00 47.66 172 ALA A O 1
ATOM 1300 N N . VAL A 1 173 ? -22.924 5.057 26.205 1.00 45.62 173 VAL A N 1
ATOM 1301 C CA . VAL A 1 173 ? -22.804 4.350 27.487 1.00 45.62 173 VAL A CA 1
ATOM 1302 C C . VAL A 1 173 ? -22.861 2.840 27.219 1.00 45.62 173 VAL A C 1
ATOM 1304 O O . VAL A 1 173 ? -23.725 2.380 26.469 1.00 45.62 173 VAL A O 1
ATOM 1307 N N . PHE A 1 174 ? -21.907 2.080 27.765 1.00 49.28 174 PHE A N 1
ATOM 1308 C CA . PHE A 1 174 ? -21.850 0.609 27.649 1.00 49.28 174 PHE A CA 1
ATOM 1309 C C . PHE A 1 174 ? -22.766 -0.109 28.662 1.00 49.28 174 PHE A C 1
ATOM 1311 O O . PHE A 1 174 ? -23.138 0.514 29.646 1.00 49.28 174 PHE A O 1
ATOM 1318 N N . GLU A 1 175 ? -23.059 -1.404 28.431 1.00 40.84 175 GLU A N 1
ATOM 1319 C CA . GLU A 1 175 ? -23.604 -2.409 29.386 1.00 40.84 175 GLU A CA 1
ATOM 1320 C C . GLU A 1 175 ? -22.901 -3.789 29.263 1.00 40.84 175 GLU A C 1
ATOM 1322 O O . GLU A 1 175 ? -22.282 -4.027 28.192 1.00 40.84 175 GLU A O 1
#

pLDDT: mean 84.96, std 12.26, range [39.5, 97.81]

Sequence (175 aa):
SKLEEKDSQGYSLRARLREETEAPFRKVRLFVYYSSAASAALGALVAFTRILGAIFANNPTGQPLSETVPNVLIDLGVVGAAVLLIRADNAAGKKRLDRLSRGAALAALTVEDELGIARKLSYFRLKKRPVIVCGNADTVNAVMASAFSLRKELTEREVVVVPFIKGEGGSAVFE